Protein AF-A0A7V5U494-F1 (afdb_monomer_lite)

pLDDT: mean 87.85, std 9.42, range [56.66, 95.81]

Sequence (99 aa):
MTGLERFLEDISSLIWGWPLIILLFGTHIFLTIRLGFIQRYLFYAIKLSFSSEKTDKGDISHFGALTTALAATIGTGNIVGVSTAIALGGPGAVFWMWL

Secondary structure (DSSP, 8-state):
-HHHHHHHHHHHHHHHSHHHHHHHHHHHHHHHHHTTSGGGGHHHHHHHHTS--SS---SS-HHHHHHHHHHHH-SHHHHHHHHHHHHHH-TTHHHHHH-

Structure (mmCIF, N/CA/C/O backbone):
data_AF-A0A7V5U494-F1
#
_entry.id   AF-A0A7V5U494-F1
#
loop_
_atom_site.group_PDB
_atom_site.id
_atom_site.type_symbol
_atom_site.label_atom_id
_atom_site.label_alt_id
_atom_site.label_comp_id
_atom_site.label_asym_id
_atom_site.label_entity_id
_atom_site.label_seq_id
_atom_site.pdbx_PDB_ins_code
_atom_site.Cartn_x
_atom_site.Cartn_y
_atom_site.Cartn_z
_atom_site.occupancy
_atom_site.B_iso_or_equiv
_atom_site.auth_seq_id
_atom_site.auth_comp_id
_atom_site.auth_asym_id
_atom_site.auth_atom_id
_atom_site.pdbx_PDB_model_num
ATOM 1 N N . MET A 1 1 ? 18.110 -24.307 -23.975 1.00 59.34 1 MET A N 1
ATOM 2 C CA . MET A 1 1 ? 17.898 -23.755 -22.619 1.00 59.34 1 MET A CA 1
ATOM 3 C C . MET A 1 1 ? 17.376 -22.317 -22.666 1.00 59.34 1 MET A C 1
ATOM 5 O O . MET A 1 1 ? 16.499 -22.004 -21.886 1.00 59.34 1 MET A O 1
ATOM 9 N N . THR A 1 2 ? 17.737 -21.516 -23.676 1.00 74.25 2 THR A N 1
ATOM 10 C CA . THR A 1 2 ? 17.273 -20.122 -23.854 1.00 74.25 2 THR A CA 1
ATOM 11 C C . THR A 1 2 ? 15.792 -19.929 -24.219 1.00 74.25 2 THR A C 1
ATOM 13 O O . THR A 1 2 ? 15.225 -18.880 -23.943 1.00 74.25 2 THR A O 1
ATOM 16 N N . GLY A 1 3 ? 15.141 -20.908 -24.862 1.00 85.88 3 GLY A N 1
ATOM 17 C CA . GLY A 1 3 ? 13.741 -20.767 -25.299 1.00 85.88 3 GLY A CA 1
ATOM 18 C C . GLY A 1 3 ? 12.724 -20.750 -24.152 1.00 85.88 3 GLY A C 1
ATOM 19 O O . GLY A 1 3 ? 11.763 -19.991 -24.202 1.00 85.88 3 GLY A O 1
ATOM 20 N N . LEU A 1 4 ? 12.955 -21.553 -23.107 1.00 89.62 4 LEU A N 1
ATOM 21 C CA . LEU A 1 4 ? 1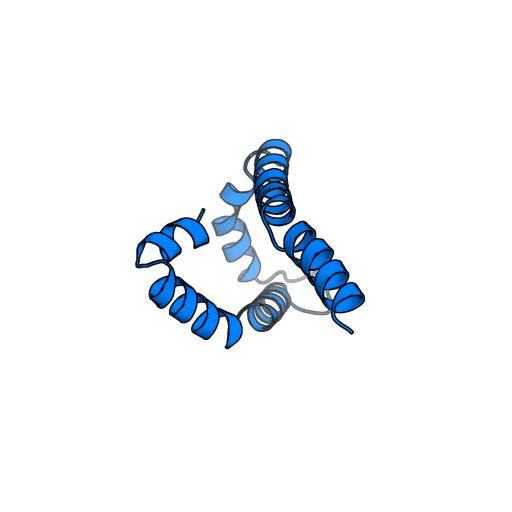2.103 -21.579 -21.914 1.00 89.62 4 LEU A CA 1
ATOM 22 C C . LEU A 1 4 ? 12.311 -20.323 -21.061 1.00 89.62 4 LEU A C 1
ATOM 24 O O . LEU A 1 4 ? 11.339 -19.741 -20.601 1.00 89.62 4 LEU A O 1
ATOM 28 N N . GLU A 1 5 ? 13.561 -19.891 -20.890 1.00 90.06 5 GLU A N 1
ATOM 29 C CA . GLU A 1 5 ? 13.905 -18.670 -20.148 1.00 90.06 5 GLU A CA 1
ATOM 30 C C . GLU A 1 5 ? 13.213 -17.444 -20.751 1.00 90.06 5 GLU A C 1
ATOM 32 O O . GLU A 1 5 ? 12.525 -16.725 -20.036 1.00 90.06 5 GLU A O 1
ATOM 37 N N . ARG A 1 6 ? 13.279 -17.281 -22.080 1.00 87.62 6 ARG A N 1
ATOM 38 C CA . ARG A 1 6 ? 12.588 -16.189 -22.786 1.00 87.62 6 ARG A CA 1
ATOM 39 C C . ARG A 1 6 ? 11.073 -16.243 -22.621 1.00 87.62 6 ARG A C 1
ATOM 41 O O . ARG A 1 6 ? 10.451 -15.228 -22.346 1.00 87.62 6 ARG A O 1
ATOM 48 N N . PHE A 1 7 ? 10.478 -17.430 -22.731 1.00 91.81 7 PHE A N 1
ATOM 49 C CA . PHE A 1 7 ? 9.038 -17.593 -22.529 1.00 91.81 7 PHE A CA 1
ATOM 50 C C . PHE A 1 7 ? 8.602 -17.228 -21.098 1.00 91.81 7 PHE A C 1
ATOM 52 O O . PHE A 1 7 ? 7.557 -16.610 -20.899 1.00 91.81 7 PHE A O 1
ATOM 59 N N . LEU A 1 8 ? 9.410 -17.584 -20.095 1.00 92.19 8 LEU A N 1
ATOM 60 C CA . LEU A 1 8 ? 9.159 -17.214 -18.702 1.00 92.19 8 LEU A CA 1
ATOM 61 C C . LEU A 1 8 ? 9.348 -15.708 -18.462 1.00 92.19 8 LEU A C 1
ATOM 63 O O . LEU A 1 8 ? 8.563 -15.117 -17.721 1.00 92.19 8 LEU A O 1
ATOM 67 N N . GLU A 1 9 ? 10.338 -15.077 -19.096 1.00 90.44 9 GLU A N 1
ATOM 68 C CA . GLU A 1 9 ? 10.539 -13.623 -19.049 1.00 90.44 9 GLU A CA 1
ATOM 69 C C . GLU A 1 9 ? 9.373 -12.857 -19.688 1.00 90.44 9 GLU A C 1
ATOM 71 O O . GLU A 1 9 ? 8.896 -11.879 -19.108 1.00 90.44 9 GLU A O 1
ATOM 76 N N . ASP A 1 10 ? 8.851 -13.331 -20.819 1.00 90.25 10 ASP A N 1
ATOM 77 C CA . ASP A 1 10 ? 7.699 -12.724 -21.492 1.00 90.25 10 ASP A CA 1
ATOM 78 C C . ASP A 1 10 ? 6.452 -12.760 -20.595 1.00 90.25 10 ASP A C 1
ATOM 80 O O . ASP A 1 10 ? 5.786 -11.741 -20.403 1.00 90.25 10 ASP A O 1
ATOM 84 N N . ILE A 1 11 ? 6.168 -13.904 -19.962 1.00 91.75 11 ILE A N 1
ATOM 85 C CA . ILE A 1 11 ? 5.058 -14.022 -19.003 1.00 91.75 11 ILE A CA 1
ATOM 86 C C . ILE A 1 11 ? 5.297 -13.135 -17.778 1.00 91.75 11 ILE A C 1
ATOM 88 O O . ILE A 1 11 ? 4.380 -12.450 -17.322 1.00 91.75 11 ILE A O 1
ATOM 92 N N . SER A 1 12 ? 6.518 -13.134 -17.243 1.00 90.25 12 SER A N 1
ATOM 93 C CA . SER A 1 12 ? 6.876 -12.323 -16.080 1.00 90.25 12 SER A CA 1
ATOM 94 C C . SER A 1 12 ? 6.669 -10.833 -16.361 1.00 90.25 12 SER A C 1
ATOM 96 O O . SER A 1 12 ? 6.003 -10.146 -15.591 1.00 90.25 12 SER A O 1
ATOM 98 N N . SER A 1 13 ? 7.153 -10.337 -17.500 1.00 89.31 13 SER A N 1
ATOM 99 C CA . SER A 1 13 ? 6.998 -8.932 -17.886 1.00 89.31 13 SER A CA 1
ATOM 100 C C . SER A 1 13 ? 5.537 -8.545 -18.140 1.00 89.31 13 SER A C 1
ATOM 102 O O . SER A 1 13 ? 5.125 -7.436 -17.791 1.00 89.31 13 SER A O 1
ATOM 104 N N . LEU A 1 14 ? 4.732 -9.467 -18.677 1.00 90.88 14 LEU A N 1
ATOM 105 C CA . LEU A 1 14 ? 3.302 -9.261 -18.877 1.00 90.88 14 LEU A CA 1
ATOM 106 C C . LEU A 1 14 ? 2.551 -9.164 -17.541 1.00 90.88 14 LEU A C 1
ATOM 108 O O . LEU A 1 14 ? 1.698 -8.293 -17.382 1.00 90.88 14 LEU A O 1
ATOM 112 N N . ILE A 1 15 ? 2.862 -10.041 -16.582 1.00 91.62 15 ILE A N 1
ATOM 113 C CA . ILE A 1 15 ? 2.175 -10.081 -15.286 1.00 91.62 15 ILE A CA 1
ATOM 114 C C . ILE A 1 15 ? 2.649 -8.941 -14.386 1.00 91.62 15 ILE A C 1
ATOM 116 O O . ILE A 1 15 ? 1.818 -8.235 -13.836 1.00 91.62 15 ILE A O 1
ATOM 120 N N . TRP A 1 16 ? 3.956 -8.742 -14.225 1.00 90.81 16 TRP A N 1
ATOM 121 C CA . TRP A 1 16 ? 4.521 -7.793 -13.255 1.00 90.81 16 TRP A CA 1
ATOM 122 C C . TRP A 1 16 ? 4.719 -6.376 -13.809 1.00 90.81 16 TRP A C 1
ATOM 124 O O . TRP A 1 16 ? 5.125 -5.480 -13.071 1.00 90.81 16 TRP A O 1
ATOM 134 N N . GLY A 1 17 ? 4.457 -6.165 -15.099 1.00 88.38 17 GLY A N 1
ATOM 135 C CA . GLY A 1 17 ? 4.587 -4.870 -15.755 1.00 88.38 17 GLY A CA 1
ATOM 136 C C . GLY A 1 17 ? 3.331 -3.999 -15.658 1.00 88.38 17 GLY A C 1
ATOM 137 O O . GLY A 1 17 ? 2.581 -3.999 -14.681 1.00 88.38 17 GLY A O 1
ATOM 138 N N . TRP A 1 18 ? 3.085 -3.245 -16.728 1.00 92.12 18 TRP A N 1
ATOM 139 C CA . TRP A 1 18 ? 1.966 -2.306 -16.838 1.00 92.12 18 TRP A CA 1
ATOM 140 C C . TRP A 1 18 ? 0.573 -2.896 -16.563 1.00 92.12 18 TRP A C 1
ATOM 142 O O . TRP A 1 18 ? -0.220 -2.196 -15.927 1.00 92.12 18 TRP A O 1
ATOM 152 N N . PRO A 1 19 ? 0.237 -4.138 -16.974 1.00 93.62 19 PRO A N 1
ATOM 153 C CA . PRO A 1 19 ? -1.098 -4.689 -16.739 1.00 93.62 19 PRO A CA 1
ATOM 154 C C . PRO A 1 19 ? -1.482 -4.756 -15.259 1.00 93.62 19 PRO A C 1
ATOM 156 O O . PRO A 1 19 ? -2.597 -4.373 -14.906 1.00 93.62 19 PRO A O 1
ATOM 159 N N . LEU A 1 20 ? -0.561 -5.171 -14.382 1.00 93.56 20 LEU A N 1
ATOM 160 C CA . LEU A 1 20 ? -0.818 -5.236 -12.942 1.00 93.56 20 LEU A CA 1
ATOM 161 C C . LEU A 1 20 ? -1.002 -3.848 -12.333 1.00 93.56 20 LEU A C 1
ATOM 163 O O . LEU A 1 20 ? -1.921 -3.658 -11.541 1.00 93.56 20 LEU A O 1
ATOM 167 N N . ILE A 1 21 ? -0.178 -2.875 -12.732 1.00 92.38 21 ILE A N 1
ATOM 168 C CA . ILE A 1 21 ? -0.278 -1.492 -12.241 1.00 92.38 21 ILE A CA 1
ATOM 169 C C . ILE A 1 21 ? -1.635 -0.891 -12.625 1.00 92.38 21 ILE A C 1
ATOM 171 O O . ILE A 1 21 ? -2.335 -0.348 -11.769 1.00 92.38 21 ILE A O 1
ATOM 175 N N . ILE A 1 22 ? -2.040 -1.034 -13.891 1.00 94.12 22 ILE A N 1
ATOM 176 C CA . ILE A 1 22 ? -3.333 -0.540 -14.387 1.00 94.12 22 ILE A CA 1
ATOM 177 C C . ILE A 1 22 ? -4.487 -1.226 -13.654 1.00 94.12 22 ILE A C 1
ATOM 179 O O . ILE A 1 22 ? -5.466 -0.569 -13.301 1.00 94.12 22 ILE A O 1
ATOM 183 N N . LEU A 1 23 ? -4.379 -2.530 -13.394 1.00 95.19 23 LEU A N 1
ATOM 184 C CA . LEU A 1 23 ? -5.416 -3.281 -12.699 1.00 95.19 23 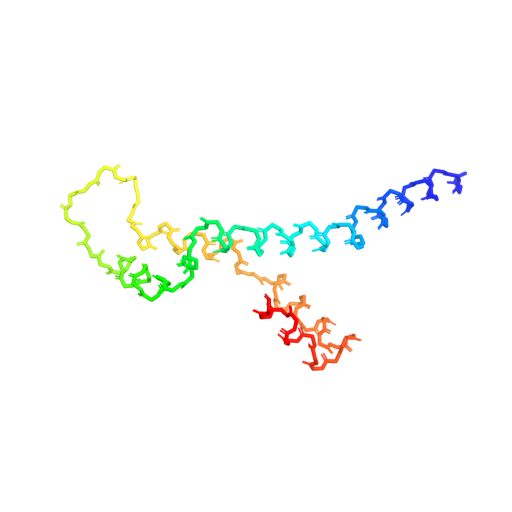LEU A CA 1
ATOM 185 C C . LEU A 1 23 ? -5.528 -2.873 -11.223 1.00 95.19 23 LEU A C 1
ATOM 187 O O . LEU A 1 23 ? -6.640 -2.632 -10.752 1.00 95.19 23 LEU A O 1
ATOM 191 N N . LEU A 1 24 ? -4.416 -2.730 -10.495 1.00 94.31 24 LEU A N 1
ATOM 192 C CA . LEU A 1 24 ? -4.437 -2.286 -9.095 1.00 94.31 24 LEU A CA 1
ATOM 193 C C . LEU A 1 24 ? -4.958 -0.849 -8.967 1.00 94.31 24 LEU A C 1
ATOM 195 O O . LEU A 1 24 ? -5.874 -0.582 -8.192 1.00 94.31 24 LEU A O 1
ATOM 199 N N . PHE A 1 25 ? -4.413 0.074 -9.757 1.00 93.88 25 PHE A N 1
ATOM 200 C CA . PHE A 1 25 ? -4.811 1.478 -9.703 1.00 93.88 25 PHE A CA 1
ATOM 201 C C . PHE A 1 25 ? -6.251 1.680 -10.202 1.00 93.88 25 PHE A C 1
ATOM 203 O O . PHE A 1 25 ? -7.047 2.391 -9.587 1.00 93.88 25 PHE A O 1
ATOM 210 N N . GLY A 1 26 ? -6.633 0.982 -11.274 1.00 94.81 26 GLY A N 1
ATOM 211 C CA . GLY A 1 26 ? -7.992 1.000 -11.809 1.00 94.81 26 GLY A CA 1
ATOM 212 C C . GLY A 1 26 ? -9.017 0.436 -10.825 1.00 94.81 26 GLY A C 1
ATOM 213 O O . GLY A 1 26 ? -10.075 1.036 -10.635 1.00 94.81 26 GLY A O 1
ATOM 214 N N . THR A 1 27 ? -8.704 -0.674 -10.147 1.00 95.38 27 THR A N 1
ATOM 215 C CA . THR A 1 27 ? 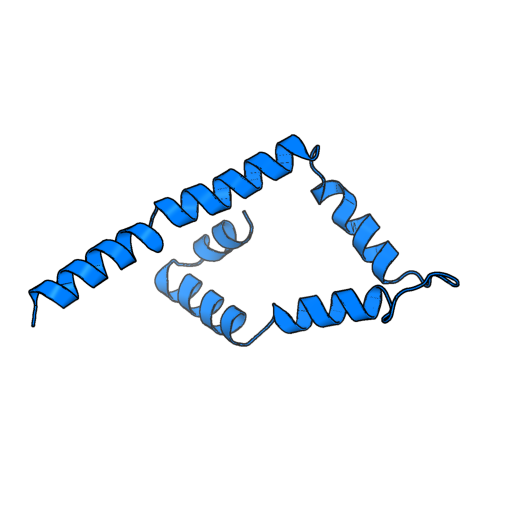-9.583 -1.234 -9.103 1.00 95.38 27 THR A CA 1
ATOM 216 C C . THR A 1 27 ? -9.674 -0.321 -7.885 1.00 95.38 27 THR A C 1
ATOM 218 O O . THR A 1 27 ? -10.774 -0.142 -7.361 1.00 95.38 27 THR A O 1
ATOM 221 N N . HIS A 1 28 ? -8.575 0.325 -7.483 1.00 92.44 28 HIS A N 1
ATOM 222 C CA . HIS A 1 28 ? -8.584 1.334 -6.426 1.00 92.44 28 HIS A CA 1
ATOM 223 C C . HIS A 1 28 ? -9.550 2.485 -6.749 1.00 92.44 28 HIS A C 1
ATOM 225 O O . HIS A 1 28 ? -10.448 2.781 -5.953 1.00 92.44 28 HIS A O 1
ATOM 231 N N . ILE A 1 29 ? -9.425 3.100 -7.930 1.00 94.19 29 ILE A N 1
ATOM 232 C CA . ILE A 1 29 ? -10.305 4.201 -8.357 1.00 94.19 29 ILE A CA 1
ATOM 233 C C . ILE A 1 29 ? -11.757 3.723 -8.471 1.00 94.19 29 ILE A C 1
ATOM 235 O O . ILE A 1 29 ? -12.669 4.373 -7.955 1.00 94.19 29 ILE A O 1
ATOM 239 N N . PHE A 1 30 ? -11.979 2.571 -9.108 1.00 95.31 30 PHE A N 1
ATOM 240 C CA . PHE A 1 30 ? -13.311 1.999 -9.290 1.00 95.31 30 PHE A CA 1
ATOM 241 C C . PHE A 1 30 ? -14.023 1.774 -7.952 1.00 95.31 30 PHE A C 1
ATOM 243 O O . PHE A 1 30 ? -15.169 2.199 -7.783 1.00 95.31 30 PHE A O 1
ATOM 250 N N . LEU A 1 31 ? -13.348 1.147 -6.984 1.00 95.38 31 LEU A N 1
ATOM 251 C CA . LEU A 1 31 ? -13.912 0.913 -5.658 1.00 95.38 31 LEU A CA 1
ATOM 252 C C . LEU A 1 31 ? -14.114 2.223 -4.894 1.00 95.38 31 LEU A C 1
ATOM 254 O O . LEU A 1 31 ? -15.150 2.382 -4.253 1.00 95.38 31 LEU A O 1
ATOM 258 N N . THR A 1 32 ? -13.196 3.184 -5.014 1.00 94.12 32 THR A N 1
ATOM 259 C CA . THR A 1 32 ? -13.321 4.502 -4.372 1.00 94.12 32 THR A CA 1
ATOM 260 C C . THR A 1 32 ? -14.589 5.232 -4.815 1.00 94.12 32 THR A C 1
ATOM 262 O O . THR A 1 32 ? -15.345 5.720 -3.972 1.00 94.12 32 THR A O 1
ATOM 265 N N . ILE A 1 33 ? -14.868 5.254 -6.122 1.00 95.38 33 ILE A N 1
ATOM 266 C CA . ILE A 1 33 ? -16.068 5.894 -6.676 1.00 95.38 33 ILE A CA 1
ATOM 267 C C . ILE A 1 33 ? -17.321 5.092 -6.304 1.00 95.38 33 ILE A C 1
ATOM 269 O O . ILE A 1 33 ? -18.299 5.665 -5.822 1.00 95.38 33 ILE A O 1
ATOM 273 N N . ARG A 1 34 ? -17.291 3.762 -6.467 1.00 95.44 34 ARG A N 1
ATOM 274 C CA . ARG A 1 34 ? -18.446 2.889 -6.198 1.00 95.44 34 ARG A CA 1
ATOM 275 C C . ARG A 1 34 ? -18.870 2.897 -4.726 1.00 95.44 34 ARG A C 1
ATOM 277 O O . ARG A 1 34 ? -20.061 2.807 -4.444 1.00 95.44 34 ARG A O 1
ATOM 284 N N . LEU A 1 35 ? -17.915 3.002 -3.801 1.00 93.94 35 LEU A N 1
ATOM 285 C CA . LEU A 1 35 ? -18.156 3.049 -2.354 1.00 93.94 35 LEU A CA 1
ATOM 286 C C . LEU A 1 35 ? -18.419 4.477 -1.835 1.00 93.94 35 LEU A C 1
ATOM 288 O O . LEU A 1 35 ? -18.573 4.660 -0.629 1.00 93.94 35 LEU A O 1
ATOM 292 N N . GLY A 1 36 ? -18.459 5.491 -2.708 1.00 92.44 36 GLY A N 1
ATOM 293 C CA . GLY A 1 36 ? -18.761 6.872 -2.324 1.00 92.44 36 GLY A CA 1
ATOM 294 C C . GLY A 1 36 ? -17.675 7.529 -1.466 1.00 92.44 36 GLY A C 1
ATOM 295 O O . GLY A 1 36 ? -17.993 8.180 -0.472 1.00 92.44 36 GLY A O 1
ATOM 296 N N . PHE A 1 37 ? -16.399 7.358 -1.835 1.00 91.94 37 PHE A N 1
ATOM 297 C CA . PHE A 1 37 ? -15.237 7.880 -1.099 1.00 91.94 37 PHE A CA 1
ATOM 298 C C . PHE A 1 37 ? -15.174 7.391 0.351 1.00 91.94 37 PHE A C 1
ATOM 300 O O . PHE A 1 37 ? -15.039 8.168 1.300 1.00 91.94 37 PHE A O 1
ATOM 307 N N . ILE A 1 38 ? -15.232 6.069 0.527 1.00 90.31 38 ILE A N 1
ATOM 308 C CA . ILE A 1 38 ? -15.201 5.430 1.849 1.00 90.31 38 ILE A CA 1
ATOM 309 C C . ILE A 1 38 ? -13.967 5.802 2.688 1.00 90.31 38 ILE A C 1
ATOM 311 O O . ILE A 1 38 ? -14.042 5.816 3.915 1.00 90.31 38 ILE A O 1
ATOM 315 N N . GLN A 1 39 ? -12.862 6.199 2.047 1.00 88.88 39 GLN A N 1
ATOM 316 C CA . GLN A 1 39 ? -11.645 6.677 2.716 1.00 88.88 39 GLN A CA 1
ATOM 317 C C . GLN A 1 39 ? -11.913 7.849 3.679 1.00 88.88 39 GLN A C 1
ATOM 319 O O . GLN A 1 39 ? -11.195 8.003 4.665 1.00 88.88 39 GLN A O 1
ATOM 324 N N . ARG A 1 40 ? -12.983 8.637 3.472 1.00 92.06 40 ARG A N 1
ATOM 325 C CA . ARG A 1 40 ? -13.367 9.738 4.377 1.00 92.06 40 ARG A CA 1
ATOM 326 C C . ARG A 1 40 ? -13.680 9.277 5.808 1.00 92.06 40 ARG A C 1
ATOM 328 O O . ARG A 1 40 ? -13.607 10.071 6.741 1.00 92.06 40 ARG A O 1
ATOM 335 N N . TYR A 1 41 ? -14.035 8.003 5.987 1.00 91.06 41 TYR A N 1
ATOM 336 C CA . TYR A 1 41 ? -14.358 7.415 7.287 1.00 91.06 41 TYR A CA 1
ATOM 337 C C . TYR A 1 41 ? -13.132 6.873 8.030 1.00 91.06 41 TYR A C 1
ATOM 339 O O . TYR A 1 41 ? -13.290 6.355 9.133 1.00 91.06 41 TYR A O 1
ATOM 347 N N . LEU A 1 42 ? -11.918 7.008 7.482 1.00 90.94 42 LEU A N 1
ATOM 348 C CA . LEU A 1 42 ? -10.692 6.459 8.071 1.00 90.94 42 LEU A CA 1
ATOM 349 C C . LEU A 1 42 ? -10.497 6.881 9.534 1.00 90.94 42 LEU A C 1
ATOM 351 O O . LEU A 1 42 ? -10.299 6.034 10.399 1.00 90.94 42 LEU A O 1
ATO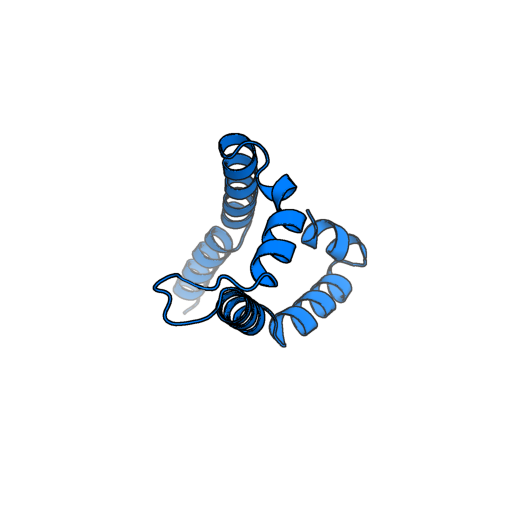M 355 N N . PHE A 1 43 ? -10.617 8.175 9.840 1.00 89.25 43 PHE A N 1
ATOM 356 C CA . PHE A 1 43 ? -10.448 8.671 11.212 1.00 89.25 43 PHE A CA 1
ATOM 357 C C . PHE A 1 43 ? -11.521 8.144 12.171 1.00 89.25 43 PHE A C 1
ATOM 359 O O . PHE A 1 43 ? -11.230 7.851 13.331 1.00 89.25 43 PHE A O 1
ATOM 366 N N . TYR A 1 44 ? -12.755 7.990 11.684 1.00 88.69 44 TYR A N 1
ATOM 367 C CA . TYR A 1 44 ? -13.839 7.396 12.461 1.00 88.69 44 TYR A CA 1
ATOM 368 C C . TYR A 1 44 ? -13.573 5.910 12.732 1.00 88.69 44 TYR A C 1
ATOM 370 O O . TYR A 1 44 ? -13.692 5.471 13.873 1.00 88.69 44 TYR A O 1
ATOM 378 N N . ALA A 1 45 ? -13.134 5.161 11.717 1.00 87.88 45 ALA A N 1
ATOM 379 C CA . ALA A 1 45 ? -12.783 3.750 11.837 1.00 87.88 45 ALA A CA 1
ATOM 380 C C . ALA A 1 45 ? -11.605 3.528 12.799 1.00 87.88 45 ALA A C 1
ATOM 382 O O . ALA A 1 45 ? -11.674 2.645 13.647 1.00 87.88 45 ALA A O 1
ATOM 383 N N . ILE A 1 46 ? -10.564 4.368 12.741 1.00 88.94 46 ILE A N 1
ATOM 384 C CA . ILE A 1 46 ? -9.444 4.314 13.693 1.00 88.94 46 ILE A CA 1
ATOM 385 C C . ILE A 1 46 ? -9.958 4.530 15.120 1.00 88.94 46 ILE A C 1
ATOM 387 O O . ILE A 1 46 ? -9.658 3.733 16.005 1.00 88.94 46 ILE A O 1
ATOM 391 N N . LYS A 1 47 ? -10.775 5.566 15.352 1.00 87.25 47 LYS A N 1
ATOM 392 C CA . LYS A 1 47 ? -11.361 5.829 16.674 1.00 87.25 47 LYS A CA 1
ATOM 393 C C . LYS A 1 47 ? -12.212 4.655 17.170 1.00 87.25 47 LYS A C 1
ATOM 395 O O . LYS A 1 47 ? -12.166 4.331 18.357 1.00 87.25 47 LYS A O 1
ATOM 400 N N . LEU A 1 48 ? -12.964 4.016 16.274 1.00 86.44 48 LEU A N 1
ATOM 401 C CA . LEU A 1 48 ? -13.771 2.841 16.589 1.00 86.44 48 LEU A CA 1
ATOM 402 C C . LEU A 1 48 ? -12.895 1.648 16.993 1.00 86.44 48 LEU A C 1
ATOM 404 O O . LEU A 1 48 ? -13.192 1.004 17.992 1.00 86.44 48 LEU A O 1
ATOM 408 N N . SER A 1 49 ? -11.769 1.422 16.313 1.00 85.38 49 SER A N 1
ATOM 409 C CA . SER A 1 49 ? -10.823 0.351 16.660 1.00 85.38 49 SER A CA 1
ATOM 410 C C . SER A 1 49 ? -10.230 0.486 18.065 1.00 85.38 49 SER A C 1
ATOM 412 O O . SER A 1 49 ? -9.904 -0.525 18.680 1.00 85.38 49 SER A O 1
ATOM 414 N N . PHE A 1 50 ? -10.103 1.712 18.588 1.00 82.50 50 PHE A N 1
ATOM 415 C CA . PHE A 1 50 ? -9.675 1.981 19.970 1.00 82.50 50 PHE A CA 1
ATOM 416 C C . PHE A 1 50 ? -10.832 2.043 20.978 1.00 82.50 50 PHE A C 1
ATOM 418 O O . PHE A 1 50 ? -10.596 2.144 22.183 1.00 82.50 50 PHE A O 1
ATOM 425 N N . SER A 1 51 ? -12.080 2.011 20.511 1.00 75.19 51 SER A N 1
ATOM 426 C CA . SER A 1 51 ? -13.251 2.037 21.382 1.00 75.19 51 SER A CA 1
ATOM 427 C C . SER A 1 51 ? -13.535 0.629 21.906 1.00 75.19 51 SER A C 1
ATOM 429 O O . SER A 1 51 ? -13.506 -0.349 21.166 1.00 75.19 51 SER A O 1
ATOM 431 N N . SER A 1 52 ? -13.799 0.512 23.206 1.00 62.12 52 SER A N 1
ATOM 432 C CA . SER A 1 52 ? -14.183 -0.762 23.814 1.00 62.12 52 SER A CA 1
ATOM 433 C C . SER A 1 52 ? -15.667 -1.015 23.550 1.00 62.12 52 SER A C 1
ATOM 435 O O . SER A 1 52 ? -16.517 -0.381 24.175 1.00 62.12 52 SER A O 1
ATOM 437 N N . GLU A 1 53 ? -15.991 -1.948 22.654 1.00 62.75 53 GLU A N 1
ATOM 438 C CA . GLU A 1 53 ? -17.320 -2.558 22.673 1.00 62.75 53 GLU A CA 1
ATOM 439 C C . GLU A 1 53 ? -17.407 -3.546 23.837 1.00 62.75 53 GLU A C 1
ATOM 441 O O . GLU A 1 53 ? -16.530 -4.383 24.051 1.00 62.75 53 GLU A O 1
ATOM 446 N N . LYS A 1 54 ? -18.468 -3.400 24.635 1.00 56.66 54 LYS A N 1
ATOM 447 C CA . LYS A 1 54 ? -18.727 -4.203 25.838 1.00 56.66 54 LYS A CA 1
ATOM 448 C C . LYS A 1 54 ? -19.559 -5.461 25.565 1.00 56.66 54 LYS A C 1
ATOM 450 O O . LYS A 1 54 ? -19.938 -6.132 26.521 1.00 56.66 54 LYS A O 1
ATOM 455 N N . THR A 1 55 ? -19.899 -5.782 24.318 1.00 57.09 55 THR A N 1
ATOM 456 C CA . THR A 1 55 ? -20.804 -6.902 24.008 1.00 57.09 55 THR A CA 1
ATOM 457 C C . THR A 1 55 ? -20.851 -7.134 22.499 1.00 57.09 55 THR A C 1
ATOM 459 O O . THR A 1 55 ? -21.724 -6.602 21.838 1.00 57.09 55 THR A O 1
ATOM 462 N N . ASP A 1 56 ? -19.921 -7.909 21.933 1.00 58.66 56 ASP A N 1
ATOM 463 C CA . ASP A 1 56 ? -20.258 -8.691 20.737 1.00 58.66 56 ASP A CA 1
ATOM 464 C C . ASP A 1 56 ? -19.305 -9.866 20.468 1.00 58.66 56 ASP A C 1
ATOM 466 O O . ASP A 1 56 ? -18.171 -9.910 20.951 1.00 58.66 56 ASP A O 1
ATOM 470 N N . LYS A 1 57 ? -19.825 -10.864 19.745 1.00 59.88 57 LYS A N 1
ATOM 471 C CA . LYS A 1 57 ? -19.271 -12.217 19.535 1.00 59.88 57 LYS A CA 1
ATOM 472 C C . LYS A 1 57 ? -18.067 -12.254 18.572 1.00 59.88 57 LYS A C 1
ATOM 474 O O . LYS A 1 57 ? -18.151 -12.858 17.505 1.00 59.88 57 LYS A O 1
ATOM 479 N N . GLY A 1 58 ? -16.960 -11.608 18.922 1.00 63.94 58 GLY A N 1
ATOM 480 C CA . GLY A 1 58 ? -15.684 -11.727 18.205 1.00 63.94 58 GLY A CA 1
ATOM 481 C C . GLY A 1 58 ? -14.643 -12.504 19.014 1.00 63.94 58 GLY A C 1
ATOM 482 O O . GLY A 1 58 ? -14.534 -12.298 20.219 1.00 63.94 58 GLY A O 1
ATOM 483 N N . ASP A 1 59 ? -13.848 -13.357 18.358 1.00 69.81 59 ASP A N 1
ATOM 484 C CA . ASP A 1 59 ? -12.757 -14.109 19.013 1.00 69.81 59 ASP A CA 1
ATOM 485 C C . ASP A 1 59 ? -11.628 -13.195 19.525 1.00 69.81 59 ASP A C 1
ATOM 487 O O . ASP A 1 59 ? -10.886 -13.552 20.440 1.00 69.81 59 ASP A O 1
ATOM 491 N N . ILE A 1 60 ? -11.492 -12.000 18.937 1.00 76.38 60 ILE A N 1
ATOM 492 C CA . ILE A 1 60 ? -10.478 -10.996 19.274 1.00 76.38 60 ILE A CA 1
ATOM 493 C C . ILE A 1 60 ? -11.083 -9.589 19.271 1.00 76.38 60 ILE A C 1
ATOM 495 O O . ILE A 1 60 ? -12.052 -9.311 18.565 1.00 76.38 60 ILE A O 1
ATOM 499 N N . SER A 1 61 ? -10.489 -8.676 20.042 1.00 83.44 61 SER A N 1
ATOM 500 C CA . SER A 1 61 ? -10.913 -7.272 20.076 1.00 83.44 61 SER A CA 1
ATOM 501 C C . SER A 1 61 ? -10.663 -6.566 18.736 1.00 83.44 61 SER A C 1
ATOM 503 O O . SER A 1 61 ? -9.731 -6.916 18.010 1.00 83.44 61 SER A O 1
ATOM 505 N N . HIS A 1 62 ? -11.436 -5.515 18.430 1.00 83.19 62 HIS A N 1
ATOM 506 C CA . HIS A 1 62 ? -11.217 -4.681 17.236 1.00 83.19 62 HIS A CA 1
ATOM 507 C C . HIS A 1 62 ? -9.784 -4.139 17.150 1.00 83.19 62 HIS A C 1
ATOM 509 O O . HIS A 1 62 ? -9.162 -4.174 16.087 1.00 83.19 62 HIS A O 1
ATOM 515 N N . PHE A 1 63 ? -9.229 -3.704 18.285 1.00 85.81 63 PHE A N 1
ATOM 516 C CA . PHE A 1 63 ? -7.835 -3.282 18.377 1.00 85.81 63 PHE A CA 1
ATOM 517 C C . PHE A 1 63 ? -6.853 -4.430 18.092 1.00 85.81 63 PHE A C 1
ATOM 519 O O . PHE A 1 63 ? -5.863 -4.236 17.385 1.00 85.81 63 PHE A O 1
ATOM 526 N N . GLY A 1 64 ? -7.133 -5.629 18.614 1.00 86.62 64 GLY A N 1
ATOM 527 C CA . GLY A 1 64 ? -6.334 -6.829 18.372 1.00 86.62 64 GLY A CA 1
ATOM 528 C C . GLY A 1 64 ? -6.314 -7.211 16.893 1.00 86.62 64 GLY A C 1
ATOM 529 O O . GLY A 1 64 ? -5.237 -7.361 16.325 1.00 86.62 64 GLY A O 1
ATOM 530 N N . ALA A 1 65 ? -7.481 -7.259 16.246 1.00 88.81 65 ALA A N 1
ATOM 531 C CA . ALA A 1 65 ? -7.604 -7.545 14.817 1.00 88.81 65 ALA A CA 1
ATOM 532 C C . ALA A 1 65 ? -6.828 -6.537 13.954 1.00 88.81 65 ALA A C 1
ATOM 534 O O . ALA A 1 65 ? -6.076 -6.932 13.060 1.00 88.81 65 ALA A O 1
ATOM 535 N N . LEU A 1 66 ? -6.960 -5.239 14.256 1.00 89.94 66 LEU A N 1
ATOM 536 C CA . LEU A 1 66 ? -6.218 -4.182 13.569 1.00 89.94 66 LEU A CA 1
ATOM 537 C C . LEU A 1 66 ? -4.705 -4.351 13.751 1.00 89.94 66 LEU A C 1
ATOM 539 O O . LEU A 1 66 ? -3.958 -4.282 12.778 1.00 89.94 66 LEU A O 1
ATOM 543 N N . THR A 1 67 ? -4.252 -4.592 14.982 1.00 90.44 67 THR A N 1
ATOM 544 C CA . THR A 1 67 ? -2.823 -4.745 15.287 1.00 90.44 67 THR A CA 1
ATOM 545 C C . THR A 1 67 ? -2.235 -5.974 14.596 1.00 90.44 67 THR A C 1
ATOM 547 O O . THR A 1 67 ? -1.141 -5.889 14.045 1.00 90.44 67 THR A O 1
ATOM 550 N N . THR A 1 68 ? -2.967 -7.090 14.541 1.00 92.00 68 THR A N 1
ATOM 551 C CA . THR A 1 68 ? -2.556 -8.290 13.797 1.00 92.00 68 THR A CA 1
ATOM 552 C C . THR A 1 68 ? -2.439 -8.016 12.297 1.00 92.00 68 THR A C 1
ATOM 554 O O . THR A 1 68 ? -1.439 -8.392 11.686 1.00 92.00 68 THR A O 1
ATOM 557 N N . ALA A 1 69 ? -3.411 -7.322 11.699 1.00 91.38 69 ALA A N 1
ATOM 558 C CA . ALA A 1 69 ? -3.358 -6.960 10.283 1.00 91.38 69 ALA A CA 1
ATOM 559 C C . ALA A 1 69 ? -2.196 -5.994 9.967 1.00 91.38 69 ALA A C 1
ATOM 561 O O . ALA A 1 69 ? -1.495 -6.160 8.966 1.00 91.38 69 ALA A O 1
ATOM 562 N N . LEU A 1 70 ? -1.943 -5.011 10.838 1.00 91.00 70 LEU A N 1
ATOM 563 C CA . LEU A 1 70 ? -0.810 -4.090 10.701 1.00 91.00 70 LEU A CA 1
ATOM 564 C C . LEU A 1 70 ? 0.531 -4.814 10.853 1.00 91.00 70 LEU A C 1
ATOM 566 O O . LEU A 1 70 ? 1.430 -4.600 10.048 1.00 91.00 70 LEU A O 1
ATOM 570 N N . ALA A 1 71 ? 0.658 -5.717 11.826 1.00 92.62 71 ALA A N 1
ATOM 571 C CA . ALA A 1 71 ? 1.866 -6.517 12.009 1.00 92.62 71 ALA A CA 1
ATOM 572 C C . ALA A 1 71 ? 2.163 -7.419 10.798 1.00 92.62 71 ALA 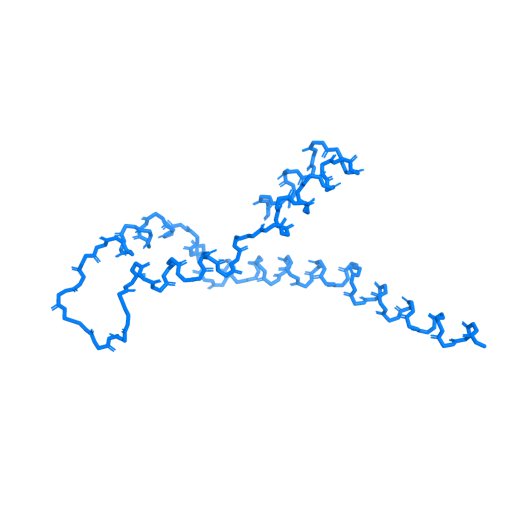A C 1
ATOM 574 O O . ALA A 1 71 ? 3.324 -7.625 10.460 1.00 92.62 71 ALA A O 1
ATOM 575 N N . ALA A 1 72 ? 1.129 -7.927 10.118 1.00 92.94 72 ALA A N 1
ATOM 576 C CA . ALA A 1 72 ? 1.294 -8.737 8.910 1.00 92.94 72 ALA A CA 1
ATOM 577 C C . ALA A 1 72 ? 1.748 -7.921 7.686 1.00 92.94 72 ALA A C 1
ATOM 579 O O . ALA A 1 72 ? 2.359 -8.469 6.771 1.00 92.94 72 ALA A O 1
ATOM 580 N N . THR A 1 73 ? 1.438 -6.623 7.652 1.00 90.50 73 THR A N 1
ATOM 581 C CA . THR A 1 73 ? 1.707 -5.750 6.498 1.00 90.50 73 THR A CA 1
ATOM 582 C C . THR A 1 73 ? 2.931 -4.858 6.683 1.00 90.50 73 THR A C 1
ATOM 584 O O . THR A 1 73 ? 3.539 -4.460 5.692 1.00 90.50 73 THR A O 1
ATOM 587 N N . ILE A 1 74 ? 3.328 -4.556 7.922 1.00 92.25 74 ILE A N 1
ATOM 588 C CA . ILE A 1 74 ? 4.516 -3.763 8.250 1.00 92.25 74 ILE A CA 1
ATOM 589 C C . ILE A 1 74 ? 5.683 -4.708 8.543 1.00 92.25 74 ILE A C 1
ATOM 591 O O . ILE A 1 74 ? 5.681 -5.428 9.536 1.00 92.25 74 ILE A O 1
ATOM 595 N N . GLY A 1 75 ? 6.725 -4.659 7.715 1.00 91.19 75 GLY A N 1
ATOM 596 C CA . GLY A 1 75 ? 7.923 -5.467 7.929 1.00 91.19 75 GLY A CA 1
ATOM 597 C C . GLY A 1 75 ? 9.155 -4.939 7.208 1.00 91.19 75 GLY A C 1
ATOM 598 O O . GLY A 1 75 ? 9.128 -3.883 6.571 1.00 91.19 75 GLY A O 1
ATOM 599 N N . THR A 1 76 ? 10.243 -5.710 7.275 1.00 92.38 76 THR A N 1
ATOM 600 C CA . THR A 1 76 ? 11.540 -5.383 6.655 1.00 92.38 76 THR A CA 1
ATOM 601 C C . THR A 1 76 ? 11.412 -5.088 5.160 1.00 92.38 76 THR A C 1
ATOM 603 O O . THR A 1 76 ? 12.106 -4.214 4.648 1.00 92.38 76 THR A O 1
ATOM 606 N N . GLY A 1 77 ? 10.480 -5.765 4.477 1.00 87.12 77 GLY A N 1
ATOM 607 C CA . GLY A 1 77 ? 10.186 -5.551 3.060 1.00 87.12 77 GLY A CA 1
ATOM 608 C C . GLY A 1 77 ? 9.757 -4.120 2.735 1.00 87.12 77 GLY A C 1
ATOM 609 O O . GLY A 1 77 ? 10.207 -3.580 1.732 1.00 87.12 77 GLY A O 1
ATOM 610 N N . ASN A 1 78 ? 8.990 -3.457 3.606 1.00 90.12 78 ASN A N 1
ATOM 611 C CA . ASN A 1 78 ? 8.601 -2.061 3.384 1.00 90.12 78 ASN A CA 1
ATOM 612 C C . ASN A 1 78 ? 9.787 -1.115 3.600 1.00 90.12 78 ASN A C 1
ATOM 614 O O . ASN A 1 78 ? 9.944 -0.153 2.863 1.00 90.12 78 ASN A O 1
ATOM 618 N N . ILE A 1 79 ? 10.660 -1.402 4.569 1.00 91.44 79 ILE A N 1
ATOM 619 C CA . ILE A 1 79 ? 11.838 -0.566 4.850 1.00 91.44 79 ILE A CA 1
ATOM 620 C C . ILE A 1 79 ? 12.837 -0.642 3.687 1.00 91.44 79 ILE A C 1
ATOM 622 O O . ILE A 1 79 ? 13.275 0.384 3.165 1.00 91.44 79 ILE A O 1
ATOM 626 N N . VAL A 1 80 ? 13.183 -1.862 3.267 1.00 94.50 80 VAL A N 1
ATOM 627 C CA . VAL A 1 80 ? 14.123 -2.092 2.161 1.00 94.50 80 VAL A CA 1
ATOM 628 C C . VAL A 1 80 ? 13.500 -1.686 0.827 1.00 94.50 80 VAL A C 1
ATOM 630 O O . VAL A 1 80 ? 14.149 -1.023 0.029 1.00 94.50 80 VAL A O 1
ATOM 633 N N . GLY A 1 81 ? 12.227 -2.008 0.598 1.00 91.19 81 GLY A N 1
ATOM 634 C CA . GLY A 1 81 ? 11.524 -1.650 -0.632 1.00 91.19 81 GLY A CA 1
ATOM 635 C C . GLY A 1 81 ? 11.449 -0.139 -0.837 1.00 91.19 81 GLY A C 1
ATOM 636 O O . GLY A 1 81 ? 11.760 0.347 -1.924 1.00 91.19 81 GLY A O 1
ATOM 637 N N . VAL A 1 82 ? 11.120 0.618 0.216 1.00 93.19 82 VAL A N 1
ATOM 638 C CA . VAL A 1 82 ? 11.080 2.084 0.144 1.00 93.19 82 VAL A CA 1
ATOM 639 C C . VAL A 1 82 ? 12.475 2.664 -0.081 1.00 93.19 82 VAL A C 1
ATOM 641 O O . VAL A 1 82 ? 12.633 3.539 -0.931 1.00 93.19 82 VAL A O 1
ATOM 644 N N . SER A 1 83 ? 13.505 2.166 0.611 1.00 94.12 83 SER A N 1
ATOM 645 C CA . SER A 1 83 ? 14.871 2.668 0.417 1.00 94.12 83 SER A CA 1
ATOM 646 C C . SER A 1 83 ? 15.400 2.384 -0.991 1.00 94.12 83 SER A C 1
ATOM 648 O O . SER A 1 83 ? 15.958 3.283 -1.618 1.00 94.12 83 SER A O 1
ATOM 650 N N . THR A 1 84 ? 15.160 1.186 -1.533 1.00 94.50 84 THR A N 1
ATOM 651 C CA . THR A 1 84 ? 15.514 0.833 -2.914 1.00 94.50 84 THR A CA 1
ATOM 652 C C . THR A 1 84 ? 14.747 1.682 -3.926 1.00 94.50 84 THR A C 1
ATOM 654 O O . THR A 1 84 ? 15.349 2.186 -4.871 1.00 94.50 84 THR A O 1
ATOM 657 N N . ALA A 1 85 ? 13.448 1.902 -3.724 1.00 93.38 85 ALA A N 1
ATOM 658 C CA . ALA A 1 85 ? 12.647 2.727 -4.622 1.00 93.38 85 ALA A CA 1
ATOM 659 C C . ALA A 1 85 ? 13.107 4.192 -4.639 1.00 93.38 85 ALA A C 1
ATOM 661 O O . ALA A 1 85 ? 13.171 4.789 -5.710 1.00 93.38 85 ALA A O 1
ATOM 662 N N . ILE A 1 86 ? 13.481 4.760 -3.488 1.00 95.69 86 ILE A N 1
ATOM 663 C CA . ILE A 1 86 ? 14.045 6.117 -3.421 1.00 95.69 86 ILE A CA 1
ATOM 664 C C . ILE A 1 86 ? 15.440 6.155 -4.055 1.00 95.69 86 ILE A C 1
ATOM 666 O O . ILE A 1 86 ? 15.751 7.086 -4.794 1.00 95.69 86 ILE A O 1
ATOM 670 N N . ALA A 1 87 ? 16.280 5.151 -3.794 1.00 95.81 87 ALA A N 1
ATOM 671 C CA . ALA A 1 87 ? 17.632 5.091 -4.343 1.00 95.81 87 ALA A CA 1
ATOM 672 C C . ALA A 1 87 ? 17.638 4.976 -5.877 1.00 95.81 87 ALA A C 1
ATOM 674 O O . ALA A 1 87 ? 18.466 5.607 -6.529 1.00 95.81 87 ALA A O 1
ATOM 675 N N . LEU A 1 88 ? 16.717 4.193 -6.452 1.00 95.19 88 LEU A N 1
ATOM 676 C CA . LEU A 1 88 ? 16.634 3.958 -7.897 1.00 95.19 88 LEU A CA 1
ATOM 677 C C . LEU A 1 88 ? 15.734 4.969 -8.626 1.00 95.19 88 LEU A C 1
ATOM 679 O O . LEU A 1 88 ? 16.052 5.383 -9.736 1.00 95.19 88 LEU A O 1
ATOM 683 N N . GLY A 1 89 ? 14.609 5.353 -8.022 1.00 89.56 89 GLY A N 1
ATOM 684 C CA . GLY A 1 89 ? 13.584 6.220 -8.617 1.00 89.56 89 GLY A CA 1
ATOM 685 C C . GLY A 1 89 ? 13.648 7.685 -8.175 1.00 89.56 89 GLY A C 1
ATOM 686 O O . GLY A 1 89 ? 12.872 8.509 -8.662 1.00 89.56 89 GLY A O 1
ATOM 687 N N . GLY A 1 90 ? 14.555 8.028 -7.258 1.00 93.75 90 GLY A N 1
ATOM 688 C CA . GLY A 1 90 ? 14.675 9.361 -6.679 1.00 93.75 90 GLY A CA 1
ATOM 689 C C . GLY A 1 90 ? 13.579 9.688 -5.651 1.00 93.75 90 GLY A C 1
ATOM 690 O O . GLY A 1 90 ? 12.702 8.872 -5.355 1.00 93.75 90 GLY A O 1
ATOM 691 N N . PRO A 1 91 ? 13.580 10.915 -5.098 1.00 91.25 91 PRO A N 1
ATOM 692 C CA . PRO A 1 91 ? 12.636 11.317 -4.049 1.00 91.25 91 PRO A CA 1
ATOM 693 C C . PRO A 1 91 ? 11.169 11.321 -4.513 1.00 91.25 91 PRO A C 1
ATOM 695 O O . PRO A 1 91 ? 10.263 11.203 -3.691 1.00 91.25 91 PRO A O 1
ATOM 698 N N . GLY A 1 92 ? 10.923 11.399 -5.827 1.00 91.25 92 GLY A N 1
ATOM 699 C CA . GLY A 1 92 ? 9.582 11.319 -6.410 1.00 91.25 92 GLY A CA 1
ATOM 700 C C . GLY A 1 92 ? 8.889 9.967 -6.204 1.00 91.25 92 GLY A C 1
ATOM 701 O O . GLY A 1 92 ? 7.665 9.907 -6.277 1.00 91.25 92 GLY A O 1
ATOM 702 N N . ALA A 1 93 ? 9.627 8.898 -5.885 1.00 92.25 93 ALA A N 1
ATOM 703 C CA . ALA A 1 93 ? 9.045 7.589 -5.588 1.00 92.25 93 ALA A CA 1
ATOM 704 C C . ALA A 1 93 ? 8.070 7.633 -4.397 1.00 92.25 93 ALA A C 1
ATOM 706 O O . ALA A 1 93 ? 7.047 6.954 -4.414 1.00 92.25 93 ALA A O 1
ATOM 707 N N . VAL A 1 94 ? 8.338 8.481 -3.397 1.00 91.19 94 VAL A N 1
ATOM 708 C CA . VAL A 1 94 ? 7.480 8.620 -2.208 1.00 91.19 94 VAL A CA 1
ATOM 709 C C . VAL A 1 94 ? 6.103 9.176 -2.573 1.00 91.19 94 VAL A C 1
ATOM 711 O O . VAL A 1 94 ? 5.097 8.743 -2.020 1.00 91.19 94 VAL A O 1
ATOM 714 N N . PHE A 1 95 ? 6.043 10.099 -3.537 1.00 92.50 95 PHE A N 1
ATOM 715 C CA . PHE A 1 95 ? 4.778 10.647 -4.025 1.00 92.50 95 PHE A CA 1
ATOM 716 C C . PHE A 1 95 ? 3.904 9.557 -4.658 1.00 92.50 95 PHE A C 1
ATOM 718 O O . PHE A 1 95 ? 2.719 9.464 -4.350 1.00 92.50 95 PHE A O 1
ATOM 725 N N . TRP A 1 96 ? 4.503 8.687 -5.474 1.00 89.62 96 TRP A N 1
ATOM 726 C CA . TRP A 1 96 ? 3.797 7.581 -6.128 1.00 89.62 96 TRP A CA 1
ATOM 727 C C . TRP A 1 96 ? 3.362 6.463 -5.181 1.00 89.62 96 TRP A C 1
ATOM 729 O O . TRP A 1 96 ? 2.441 5.732 -5.509 1.00 89.62 96 TRP A O 1
ATOM 739 N N . MET A 1 97 ? 4.004 6.314 -4.022 1.00 90.38 97 MET A N 1
ATOM 740 C CA . MET A 1 97 ? 3.573 5.353 -2.999 1.00 90.38 97 MET A CA 1
ATOM 741 C C . MET A 1 97 ? 2.354 5.826 -2.207 1.00 90.38 97 MET A C 1
ATOM 743 O O . MET A 1 97 ? 1.667 5.008 -1.600 1.00 90.38 97 MET A O 1
ATOM 747 N N . TRP A 1 98 ? 2.143 7.141 -2.132 1.00 86.50 98 TRP A N 1
ATOM 748 C CA . TRP A 1 98 ? 1.036 7.726 -1.383 1.00 86.50 98 TRP A CA 1
ATOM 749 C C . TRP A 1 98 ? -0.252 7.843 -2.209 1.00 86.50 98 TRP A C 1
ATOM 751 O O . TRP A 1 98 ? -1.339 7.775 -1.633 1.00 86.50 98 TRP A O 1
ATOM 761 N N . LEU A 1 99 ? -0.118 8.033 -3.525 1.00 81.38 99 LEU A N 1
ATOM 762 C CA . LEU A 1 99 ? -1.219 8.043 -4.496 1.00 81.38 99 LEU A CA 1
ATOM 763 C C . LEU A 1 99 ? -1.868 6.665 -4.666 1.00 81.38 99 LEU A C 1
ATOM 765 O O . LEU A 1 99 ? -3.110 6.648 -4.8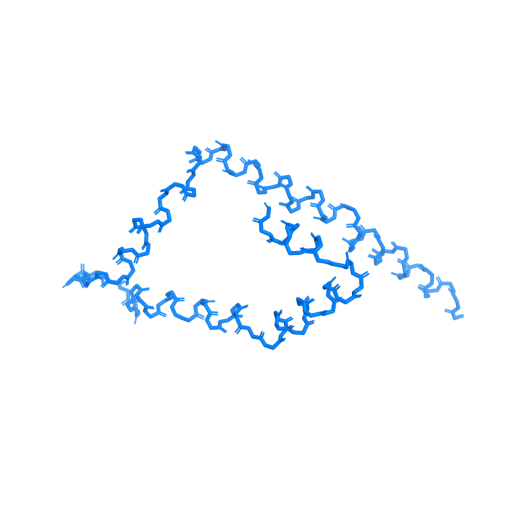13 1.00 81.38 99 LEU A O 1
#

Radius of gyration: 19.59 Å; chains: 1; bounding box: 39×35×51 Å

Foldseek 3Di:
DVVVVVVVVVVCCVCVHDVVVCVVVVVVVVCCVVVVNCVVCVVVLVVVLVDDDPDDDDPDGSVRVVVVVCVVVDDPCVVVVVVVCCVPVNPCSVVVVVD